Protein AF-A0A838F212-F1 (afdb_monomer)

Structure (mmCIF, N/CA/C/O backbone):
data_AF-A0A838F212-F1
#
_entry.id   AF-A0A838F212-F1
#
loop_
_atom_site.group_PDB
_atom_site.id
_atom_site.type_symbol
_atom_site.label_atom_id
_atom_site.label_alt_id
_atom_site.label_comp_id
_atom_site.label_asym_id
_atom_site.label_entity_id
_atom_site.label_seq_id
_atom_site.pdbx_PDB_ins_code
_atom_site.Cartn_x
_atom_site.Cartn_y
_atom_site.Cartn_z
_atom_site.occupancy
_atom_site.B_iso_or_equiv
_atom_site.auth_seq_id
_atom_site.auth_comp_id
_atom_site.auth_asym_id
_atom_site.auth_atom_id
_atom_site.pdbx_PDB_model_num
ATOM 1 N N . MET A 1 1 ? 16.241 6.705 -21.793 1.00 59.59 1 MET A N 1
ATOM 2 C CA . MET A 1 1 ? 16.790 6.523 -20.430 1.00 59.59 1 MET A CA 1
ATOM 3 C C . MET A 1 1 ? 16.015 7.420 -19.490 1.00 59.59 1 MET A C 1
ATOM 5 O O . MET A 1 1 ? 16.313 8.603 -19.366 1.00 59.59 1 MET A O 1
ATOM 9 N N . THR A 1 2 ? 14.956 6.871 -18.907 1.00 77.81 2 THR A N 1
ATOM 10 C CA . THR A 1 2 ? 14.157 7.547 -17.883 1.00 77.81 2 THR A CA 1
ATOM 11 C C . THR A 1 2 ? 14.848 7.548 -16.523 1.00 77.81 2 THR A C 1
ATOM 13 O O . THR A 1 2 ? 15.724 6.734 -16.250 1.00 77.81 2 THR A O 1
ATOM 16 N N . PHE A 1 3 ? 14.392 8.420 -15.620 1.00 84.69 3 PHE A N 1
ATOM 17 C CA . PHE A 1 3 ? 14.804 8.421 -14.211 1.00 84.69 3 PHE A CA 1
ATOM 18 C C . PHE A 1 3 ? 14.682 7.035 -13.547 1.00 84.69 3 PHE A C 1
ATOM 20 O O . PHE A 1 3 ? 15.451 6.705 -12.651 1.00 84.69 3 PHE A O 1
ATOM 27 N N . TRP A 1 4 ? 13.746 6.192 -13.989 1.00 86.00 4 TRP A N 1
ATOM 28 C CA . TRP A 1 4 ? 13.519 4.867 -13.410 1.00 86.00 4 TRP A CA 1
ATOM 29 C C . TRP A 1 4 ? 14.554 3.814 -13.816 1.00 86.00 4 TRP A C 1
ATOM 31 O O . TRP A 1 4 ? 14.642 2.781 -13.154 1.00 86.00 4 TRP A O 1
ATOM 41 N N . SER A 1 5 ? 15.345 4.047 -14.870 1.00 83.56 5 SER A N 1
ATOM 42 C CA . SER A 1 5 ? 16.316 3.059 -15.359 1.00 83.56 5 SER A CA 1
ATOM 43 C C . SER A 1 5 ? 17.525 2.871 -14.438 1.00 83.56 5 SER A C 1
ATOM 45 O O . SER A 1 5 ? 18.292 1.937 -14.638 1.00 83.56 5 SER A O 1
ATOM 47 N N . GLN A 1 6 ? 17.701 3.732 -13.431 1.00 88.56 6 GLN A N 1
ATOM 48 C CA . GLN A 1 6 ? 18.769 3.619 -12.428 1.00 88.56 6 GLN A CA 1
ATOM 49 C C . GLN A 1 6 ? 18.460 2.617 -11.297 1.00 88.56 6 GLN A C 1
ATOM 51 O O . GLN A 1 6 ? 19.326 2.342 -10.470 1.00 88.56 6 GLN A O 1
ATOM 56 N N . PHE A 1 7 ? 17.235 2.084 -11.233 1.00 88.62 7 PHE A N 1
ATOM 57 C CA . PHE A 1 7 ? 16.793 1.139 -10.203 1.00 88.62 7 PHE A CA 1
ATOM 58 C C . PHE A 1 7 ? 16.579 -0.267 -10.781 1.00 88.62 7 PHE A C 1
ATOM 60 O O . PHE A 1 7 ? 16.343 -0.421 -11.980 1.00 88.62 7 PHE A O 1
ATOM 67 N N . SER A 1 8 ? 16.593 -1.294 -9.917 1.00 87.12 8 SER A N 1
ATOM 68 C CA . SER A 1 8 ? 16.298 -2.680 -10.319 1.00 87.12 8 SER A CA 1
ATOM 69 C C . SER A 1 8 ? 14.893 -2.783 -10.920 1.00 87.12 8 SER A C 1
ATOM 71 O O . SER A 1 8 ? 13.879 -2.547 -10.248 1.00 87.12 8 SER A O 1
ATOM 73 N N . ARG A 1 9 ? 14.840 -3.099 -12.215 1.00 85.56 9 ARG A N 1
ATOM 74 C CA . ARG A 1 9 ? 13.604 -3.262 -12.982 1.00 85.56 9 ARG A CA 1
ATOM 75 C C . ARG A 1 9 ? 12.985 -4.627 -12.702 1.00 85.56 9 ARG A C 1
ATOM 77 O O . ARG A 1 9 ? 13.682 -5.581 -12.372 1.00 85.56 9 ARG A O 1
ATOM 84 N N . ALA A 1 10 ? 11.671 -4.737 -12.875 1.00 78.25 10 ALA A N 1
ATOM 85 C CA . ALA A 1 10 ? 10.988 -6.015 -12.723 1.00 78.25 10 ALA A CA 1
ATOM 86 C C . ALA A 1 10 ? 11.584 -7.097 -13.647 1.00 78.25 10 ALA A C 1
ATOM 88 O O . ALA A 1 10 ? 11.715 -6.888 -14.854 1.00 78.25 10 ALA A O 1
ATOM 89 N N . ARG A 1 11 ? 11.865 -8.285 -13.095 1.00 71.88 11 ARG A N 1
ATOM 90 C CA . ARG A 1 11 ? 12.484 -9.422 -13.817 1.00 71.88 11 ARG A CA 1
ATOM 91 C C . ARG A 1 11 ? 11.665 -9.978 -14.985 1.00 71.88 11 ARG A C 1
ATOM 93 O O . ARG A 1 11 ? 12.139 -10.856 -15.690 1.00 71.88 11 ARG A O 1
ATOM 100 N N . CYS A 1 12 ? 10.420 -9.538 -15.150 1.00 69.31 12 CYS A N 1
ATOM 101 C CA . CYS A 1 12 ? 9.561 -9.970 -16.250 1.00 69.31 12 CYS A CA 1
ATOM 102 C C . CYS A 1 12 ? 9.799 -9.186 -17.555 1.00 69.31 12 CYS A C 1
ATOM 104 O O . CYS A 1 12 ? 9.221 -9.547 -18.580 1.00 69.31 12 CYS A O 1
ATOM 106 N N . LEU A 1 13 ? 10.596 -8.109 -17.516 1.00 59.94 13 LEU A N 1
ATOM 107 C CA . LEU A 1 13 ? 10.926 -7.317 -18.699 1.00 59.94 13 LEU A CA 1
ATOM 108 C C . LEU A 1 13 ? 11.911 -8.081 -19.598 1.00 59.94 13 LEU A C 1
ATOM 110 O O . LEU A 1 13 ? 12.782 -8.774 -19.069 1.00 59.94 13 LEU A O 1
ATOM 114 N N . PRO A 1 14 ? 11.832 -7.922 -20.933 1.00 54.69 14 PRO A N 1
ATOM 115 C CA . PRO A 1 14 ? 10.980 -6.968 -21.659 1.00 54.69 14 PRO A CA 1
ATOM 116 C C . PRO A 1 14 ? 9.565 -7.462 -22.028 1.00 54.69 14 PRO A C 1
ATOM 118 O O . PRO A 1 14 ? 8.670 -6.629 -22.122 1.00 54.69 14 PRO A O 1
ATOM 121 N N . ASP A 1 15 ? 9.327 -8.771 -22.164 1.00 55.16 15 ASP A N 1
ATOM 122 C CA . ASP A 1 15 ? 8.170 -9.264 -22.943 1.00 55.16 15 ASP A CA 1
ATOM 123 C C . ASP A 1 15 ? 7.047 -9.954 -22.137 1.00 55.16 15 ASP A C 1
ATOM 125 O O . ASP A 1 15 ? 6.063 -10.389 -22.724 1.00 55.16 15 ASP A O 1
ATOM 129 N N . ASN A 1 16 ? 7.150 -10.075 -20.805 1.00 63.06 16 ASN A N 1
ATOM 130 C CA . ASN A 1 16 ? 6.226 -10.902 -20.000 1.00 63.06 16 ASN A CA 1
ATOM 131 C C . ASN A 1 16 ? 5.650 -10.194 -18.758 1.00 63.06 16 ASN A C 1
ATOM 133 O O . ASN A 1 16 ? 5.396 -10.825 -17.719 1.00 63.06 16 ASN A O 1
ATOM 137 N N . CYS A 1 17 ? 5.481 -8.876 -18.836 1.00 62.62 17 CYS A N 1
ATOM 138 C CA . CYS A 1 17 ? 4.954 -8.056 -17.751 1.00 62.62 17 CYS A CA 1
ATOM 139 C C . CYS A 1 17 ? 3.535 -7.565 -18.060 1.00 62.62 17 CYS A C 1
ATOM 141 O O . CYS A 1 17 ? 3.382 -6.578 -18.770 1.00 62.62 17 CYS A O 1
ATOM 143 N N . ASP A 1 18 ? 2.530 -8.228 -17.480 1.00 65.94 18 ASP A N 1
ATOM 144 C CA . ASP A 1 18 ? 1.102 -7.885 -17.581 1.00 65.94 18 ASP A CA 1
ATOM 145 C C . ASP A 1 18 ? 0.546 -7.736 -19.011 1.00 65.94 18 ASP A C 1
ATOM 147 O O . ASP A 1 18 ? 1.207 -8.009 -20.009 1.00 65.94 18 ASP A O 1
ATOM 151 N N . CYS A 1 19 ? -0.739 -7.378 -19.102 1.00 70.56 19 CYS A N 1
ATOM 152 C CA . CYS A 1 19 ? -1.435 -7.149 -20.370 1.00 70.56 19 CYS A CA 1
ATOM 153 C C . CYS A 1 19 ? -1.139 -5.760 -20.976 1.00 70.56 19 CYS A C 1
ATOM 155 O O . CYS A 1 19 ? -1.354 -5.560 -22.169 1.00 70.56 19 CYS A O 1
ATOM 157 N N . GLU A 1 20 ? -0.680 -4.789 -20.172 1.00 80.38 20 GLU A N 1
ATOM 158 C CA . GLU A 1 20 ? -0.335 -3.434 -20.627 1.00 80.38 20 GLU A CA 1
ATOM 159 C C . GLU A 1 20 ? 1.177 -3.299 -20.847 1.00 80.38 20 GLU A C 1
ATOM 161 O O . GLU A 1 20 ? 1.969 -3.465 -19.916 1.00 80.38 20 GLU A O 1
ATOM 166 N N . PHE A 1 21 ? 1.569 -2.923 -22.069 1.00 81.88 21 PHE A N 1
ATOM 167 C CA . PHE A 1 21 ? 2.966 -2.697 -22.438 1.00 81.88 21 PHE A CA 1
ATOM 168 C C . PHE A 1 21 ? 3.637 -1.613 -21.585 1.00 81.88 21 PHE A C 1
ATOM 170 O O . PHE A 1 21 ? 3.146 -0.488 -21.475 1.00 81.88 21 PHE A O 1
ATOM 177 N N . VAL A 1 22 ? 4.823 -1.937 -21.069 1.00 85.44 22 VAL A N 1
ATOM 178 C CA . VAL A 1 22 ? 5.659 -1.030 -20.275 1.00 85.44 22 VAL A CA 1
ATOM 179 C C . VAL A 1 22 ? 6.398 -0.053 -21.195 1.00 85.44 22 VAL A C 1
ATOM 181 O O . VAL A 1 22 ? 7.112 -0.467 -22.107 1.00 85.44 22 VAL A O 1
ATOM 184 N N . ARG A 1 23 ? 6.260 1.254 -20.950 1.00 84.69 23 ARG A N 1
ATOM 185 C CA . ARG A 1 23 ? 6.885 2.323 -21.755 1.00 84.69 23 ARG A CA 1
ATOM 186 C C . ARG A 1 23 ? 8.084 2.952 -21.033 1.00 84.69 23 ARG A C 1
ATOM 188 O O . ARG A 1 23 ? 8.062 3.080 -19.810 1.00 84.69 23 ARG A O 1
ATOM 195 N N . ASP A 1 24 ? 9.098 3.419 -21.776 1.00 82.88 24 ASP A N 1
ATOM 196 C CA . ASP A 1 24 ? 10.183 4.272 -21.235 1.00 82.88 24 ASP A CA 1
ATOM 197 C C . ASP A 1 24 ? 9.669 5.714 -21.061 1.00 82.88 24 ASP A C 1
ATOM 199 O O . ASP A 1 24 ? 10.044 6.630 -21.789 1.00 82.88 24 ASP A O 1
ATOM 203 N N . ALA A 1 25 ? 8.742 5.905 -20.120 1.00 86.06 25 ALA A N 1
ATOM 204 C CA . ALA A 1 25 ? 8.130 7.188 -19.781 1.00 86.06 25 ALA A CA 1
ATOM 205 C C . ALA A 1 25 ? 8.101 7.408 -18.257 1.00 86.06 25 ALA A C 1
ATOM 207 O O . ALA A 1 25 ? 8.419 6.508 -17.480 1.00 86.06 25 ALA A O 1
ATOM 208 N N . LEU A 1 26 ? 7.704 8.610 -17.814 1.00 88.38 26 LEU A N 1
ATOM 209 C CA . LEU A 1 26 ? 7.542 8.914 -16.383 1.00 88.38 26 LEU A CA 1
ATOM 210 C C . LEU A 1 26 ? 6.502 7.999 -15.715 1.00 88.38 26 LEU A C 1
ATOM 212 O O . LEU A 1 26 ? 6.685 7.614 -14.564 1.00 88.38 26 LEU A O 1
ATOM 216 N N . ILE A 1 27 ? 5.440 7.661 -16.452 1.00 92.06 27 ILE A N 1
ATOM 217 C CA . ILE A 1 27 ? 4.421 6.683 -16.072 1.00 92.06 27 ILE A CA 1
ATOM 218 C C . ILE A 1 27 ? 4.540 5.511 -17.046 1.00 92.06 27 ILE A C 1
ATOM 220 O O . ILE A 1 27 ? 4.218 5.650 -18.227 1.00 92.06 27 ILE A O 1
ATOM 224 N N . ALA A 1 28 ? 5.033 4.377 -16.553 1.00 89.62 28 ALA A N 1
ATOM 225 C CA . ALA A 1 28 ? 5.364 3.225 -17.380 1.00 89.62 28 ALA A CA 1
ATOM 226 C C . ALA A 1 28 ? 4.124 2.464 -17.884 1.00 89.62 28 ALA A C 1
ATOM 228 O O . ALA A 1 28 ? 4.108 2.057 -19.046 1.00 89.62 28 ALA A O 1
ATOM 229 N N . GLN A 1 29 ? 3.092 2.319 -17.043 1.00 90.88 29 GLN A N 1
ATOM 230 C CA . GLN A 1 29 ? 1.796 1.702 -17.362 1.00 90.88 29 GLN A CA 1
ATOM 231 C C . GLN A 1 29 ? 0.644 2.666 -17.016 1.00 90.88 29 GLN A C 1
ATOM 233 O O . GLN A 1 29 ? 0.140 2.649 -15.890 1.00 90.88 29 GLN A O 1
ATOM 238 N N . PRO A 1 30 ? 0.257 3.572 -17.936 1.00 92.88 30 PRO A N 1
ATOM 239 C CA . PRO A 1 30 ? -0.746 4.597 -17.663 1.00 92.88 30 PRO A CA 1
ATOM 240 C C . PRO A 1 30 ? -2.111 4.056 -17.237 1.00 92.88 30 PRO A C 1
ATOM 242 O O . PRO A 1 30 ? -2.690 4.593 -16.295 1.00 92.88 30 PRO A O 1
ATOM 245 N N . SER A 1 31 ? -2.641 3.023 -17.898 1.00 93.62 31 SER A N 1
ATOM 246 C CA . SER A 1 31 ? -3.972 2.507 -17.564 1.00 93.62 31 SER A CA 1
ATOM 247 C C . SER A 1 31 ? -3.984 1.926 -16.153 1.00 93.62 31 SER A C 1
ATOM 249 O O . SER A 1 31 ? -4.838 2.297 -15.347 1.00 93.62 31 SER A O 1
ATOM 251 N N . ALA A 1 32 ? -3.006 1.075 -15.829 1.00 91.94 32 ALA A N 1
ATOM 252 C CA . ALA A 1 32 ? -2.861 0.521 -14.489 1.00 91.94 32 ALA A CA 1
ATOM 253 C C . ALA A 1 32 ? -2.648 1.627 -13.438 1.00 91.94 32 ALA A C 1
ATOM 255 O O . ALA A 1 32 ? -3.380 1.679 -12.452 1.00 91.94 32 ALA A O 1
ATOM 256 N N . PHE A 1 33 ? -1.755 2.588 -13.700 1.00 95.12 33 PHE A N 1
ATOM 257 C CA . PHE A 1 33 ? -1.489 3.730 -12.816 1.00 95.12 33 PHE A CA 1
ATOM 258 C C . PHE A 1 33 ? -2.750 4.534 -12.475 1.00 95.12 33 PHE A C 1
ATOM 260 O O . PHE A 1 33 ? -3.019 4.806 -11.305 1.00 95.12 33 PHE A O 1
ATOM 267 N N . TRP A 1 34 ? -3.530 4.928 -13.486 1.00 96.19 34 TRP A N 1
ATOM 268 C CA . TRP A 1 34 ? -4.734 5.729 -13.262 1.00 96.19 34 TRP A CA 1
ATOM 269 C C . TRP A 1 34 ? -5.859 4.906 -12.638 1.00 96.19 34 TRP A C 1
ATOM 271 O O . TRP A 1 34 ? -6.628 5.442 -11.844 1.00 96.19 34 TRP A O 1
ATOM 281 N N . SER A 1 35 ? -5.935 3.603 -12.924 1.00 95.25 35 SER A N 1
ATOM 282 C CA . SER A 1 35 ? -6.913 2.719 -12.282 1.00 95.25 35 SER A CA 1
ATOM 283 C C . SER A 1 35 ? -6.706 2.617 -10.763 1.00 95.25 35 SER A C 1
ATOM 285 O O . SER A 1 35 ? -7.682 2.555 -10.014 1.00 95.25 35 SER A O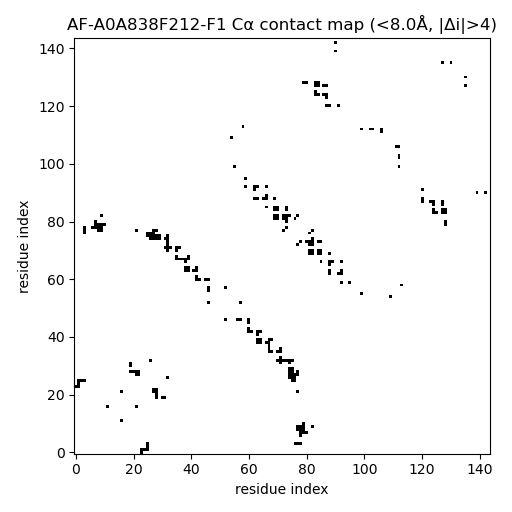 1
ATOM 287 N N . SER A 1 36 ? -5.463 2.732 -10.279 1.00 95.94 36 SER A N 1
ATOM 288 C CA . SER A 1 36 ? -5.133 2.735 -8.848 1.00 95.94 36 SER A CA 1
ATOM 289 C C . SER A 1 36 ? -5.713 3.934 -8.079 1.00 95.94 36 SER A C 1
ATOM 291 O O . SER A 1 36 ? -5.850 3.866 -6.854 1.00 95.94 36 SER A O 1
ATOM 293 N N . PHE A 1 37 ? -6.145 5.009 -8.759 1.00 96.19 37 PHE A N 1
ATOM 294 C CA . PHE A 1 37 ? -6.901 6.091 -8.108 1.00 96.19 37 PHE A CA 1
ATOM 295 C C . PHE A 1 37 ? -8.224 5.614 -7.514 1.00 96.19 37 PHE A C 1
ATOM 297 O O . PHE A 1 37 ? -8.709 6.241 -6.571 1.00 96.19 37 PHE A O 1
ATOM 304 N N . ALA A 1 38 ? -8.794 4.509 -8.006 1.00 96.19 38 ALA A N 1
ATOM 305 C CA . ALA A 1 38 ? -10.001 3.932 -7.430 1.00 96.19 38 ALA A CA 1
ATOM 306 C C . ALA A 1 38 ? -9.821 3.655 -5.928 1.00 96.19 38 ALA A C 1
ATOM 308 O O . ALA A 1 38 ? -10.709 3.979 -5.144 1.00 96.19 38 ALA A O 1
ATOM 309 N N . TYR A 1 39 ? -8.654 3.161 -5.497 1.00 96.56 39 TYR A N 1
ATOM 310 C CA . TYR A 1 39 ? -8.371 2.909 -4.079 1.00 96.56 39 TYR A CA 1
ATOM 311 C C . TYR A 1 39 ? -8.386 4.195 -3.242 1.00 96.56 39 TYR A C 1
ATOM 313 O O . TYR A 1 39 ? -8.971 4.223 -2.159 1.00 96.56 39 TYR A O 1
ATOM 321 N N . LEU A 1 40 ? -7.794 5.277 -3.759 1.00 97.19 40 LEU A N 1
ATOM 322 C CA . LEU A 1 40 ? -7.782 6.584 -3.091 1.00 97.19 40 LEU A CA 1
ATOM 323 C C . LEU A 1 40 ? -9.186 7.187 -3.020 1.00 97.19 40 LEU A C 1
ATOM 325 O O . LEU A 1 40 ? -9.593 7.719 -1.986 1.00 97.19 40 LEU A O 1
ATOM 329 N N . PHE A 1 41 ? -9.940 7.065 -4.110 1.00 96.94 41 PHE A N 1
ATOM 330 C CA . PHE A 1 41 ? -11.317 7.525 -4.191 1.00 96.94 41 PHE A CA 1
ATOM 331 C C . PHE A 1 41 ? -12.220 6.768 -3.210 1.00 96.94 41 PHE A C 1
ATOM 333 O O . PHE A 1 41 ? -12.952 7.397 -2.447 1.00 96.94 41 PHE A O 1
ATOM 340 N N . PHE A 1 42 ? -12.116 5.437 -3.145 1.00 95.06 42 PHE A N 1
ATOM 341 C CA . PHE A 1 42 ? -12.852 4.634 -2.168 1.00 95.06 42 PHE A CA 1
ATOM 342 C C . PHE A 1 42 ? -12.454 4.959 -0.730 1.00 95.06 42 PHE A C 1
ATOM 344 O O . PHE A 1 42 ? -13.335 5.079 0.119 1.00 95.06 42 PHE A O 1
ATOM 351 N N . ALA A 1 43 ? -11.166 5.165 -0.444 1.00 95.94 43 ALA A N 1
ATOM 352 C CA . ALA A 1 43 ? -10.719 5.597 0.878 1.00 95.94 43 ALA A CA 1
ATOM 353 C C . ALA A 1 43 ? -11.369 6.929 1.286 1.00 95.94 43 ALA A C 1
ATOM 355 O O . ALA A 1 43 ? -11.889 7.056 2.398 1.00 95.94 43 ALA A O 1
ATOM 356 N N . PHE A 1 44 ? -11.382 7.904 0.372 1.00 96.12 44 PHE A N 1
ATOM 357 C CA . PHE A 1 44 ? -12.022 9.197 0.587 1.00 96.12 44 PHE A CA 1
ATOM 358 C C . PHE A 1 44 ? -13.529 9.054 0.830 1.00 96.12 44 PHE A C 1
ATOM 360 O O . PHE A 1 44 ? -14.029 9.547 1.842 1.00 96.12 44 PHE A O 1
ATOM 367 N N . LEU A 1 45 ? -14.239 8.335 -0.046 1.00 95.88 45 LEU A N 1
ATOM 368 C CA . LEU A 1 45 ? -15.676 8.094 0.095 1.00 95.88 45 LEU A CA 1
ATOM 369 C C . LEU A 1 45 ? -16.009 7.419 1.424 1.00 95.88 45 LEU A C 1
ATOM 371 O O . LEU A 1 45 ? -16.893 7.874 2.145 1.00 95.88 45 LEU A O 1
ATOM 375 N N . LEU A 1 46 ? -15.269 6.373 1.785 1.00 92.69 46 LEU A N 1
ATOM 376 C CA . LEU A 1 46 ? -15.474 5.628 3.022 1.00 92.69 46 LEU A CA 1
ATOM 377 C C . LEU A 1 46 ? -15.290 6.515 4.260 1.00 92.69 46 LEU A C 1
ATOM 379 O O . LEU A 1 46 ? -16.081 6.457 5.200 1.00 92.69 46 LEU A O 1
ATOM 383 N N . TYR A 1 47 ? -14.267 7.369 4.254 1.00 93.75 47 TYR A N 1
ATOM 384 C CA . TYR A 1 47 ? -14.025 8.308 5.345 1.00 93.75 47 TYR A CA 1
ATOM 385 C C . TYR A 1 47 ? -15.061 9.438 5.409 1.00 93.75 47 TYR A C 1
ATOM 387 O O . TYR A 1 47 ? -15.318 9.979 6.487 1.00 93.75 47 TYR A O 1
ATOM 395 N N . TRP A 1 48 ? -15.629 9.822 4.266 1.00 95.75 48 TRP A N 1
ATOM 396 C CA . TRP A 1 48 ? -16.632 10.878 4.170 1.00 95.75 48 TRP A CA 1
ATOM 397 C C . TRP A 1 48 ? -18.025 10.400 4.591 1.00 95.75 48 TRP A C 1
ATOM 399 O O . TRP A 1 48 ? -18.701 11.085 5.352 1.00 95.75 48 TRP A O 1
ATOM 409 N N . MET A 1 49 ? -18.440 9.217 4.132 1.00 95.56 49 MET A N 1
ATOM 410 C CA . MET A 1 49 ? -19.794 8.690 4.337 1.00 95.56 49 MET A CA 1
ATOM 411 C C . MET A 1 49 ? -20.048 8.173 5.756 1.00 95.56 49 MET A C 1
ATOM 413 O O . MET A 1 49 ? -21.196 8.099 6.186 1.00 95.56 49 MET A O 1
ATOM 417 N N . VAL A 1 50 ? -19.003 7.789 6.494 1.00 94.94 50 VAL A N 1
ATOM 418 C CA . VAL A 1 50 ? -19.163 7.235 7.841 1.00 94.94 50 VAL A CA 1
ATOM 419 C C . VAL A 1 50 ? -19.078 8.341 8.892 1.00 94.94 50 VAL A C 1
ATOM 421 O O . VAL A 1 50 ? -18.009 8.895 9.155 1.00 94.94 50 VAL A O 1
ATOM 424 N N . GLU A 1 51 ? -20.202 8.607 9.561 1.00 92.12 51 GLU A N 1
ATOM 425 C CA . GLU A 1 51 ? -20.291 9.609 10.632 1.00 92.12 51 GLU A CA 1
ATOM 426 C C . GLU A 1 51 ? -19.374 9.273 11.820 1.00 92.12 51 GLU A C 1
ATOM 428 O O . GLU A 1 51 ? -18.581 10.099 12.281 1.00 92.12 51 GLU A O 1
ATOM 433 N N . LYS A 1 52 ? -19.439 8.027 12.313 1.00 94.69 52 LYS A N 1
ATOM 434 C CA . LYS A 1 52 ? -18.635 7.560 13.452 1.00 94.69 52 LYS A CA 1
ATOM 435 C C . LYS A 1 52 ? -17.319 6.948 12.990 1.00 94.69 52 LYS A C 1
ATOM 437 O O . LYS A 1 52 ? -17.213 5.753 12.717 1.00 94.69 52 LYS A O 1
ATOM 442 N N . LYS A 1 53 ? -16.278 7.775 12.979 1.00 93.88 53 LYS A N 1
ATOM 443 C CA . LYS A 1 53 ? -14.923 7.411 12.542 1.00 93.88 53 LYS A CA 1
ATOM 444 C C . LYS A 1 53 ? -14.168 6.638 13.619 1.00 93.88 53 LYS A C 1
ATOM 446 O O . LYS A 1 53 ? -13.320 7.194 14.324 1.00 93.88 53 LYS A O 1
ATOM 451 N N . THR A 1 54 ? -14.490 5.353 13.753 1.00 94.12 54 THR A N 1
ATOM 452 C CA . THR A 1 54 ? -13.785 4.443 14.666 1.00 94.12 54 THR A CA 1
ATOM 453 C C . THR A 1 54 ? -12.298 4.358 14.318 1.00 94.12 54 THR A C 1
ATOM 455 O O . THR A 1 54 ? -11.878 4.633 13.193 1.00 94.12 54 THR A O 1
ATOM 458 N N . TYR A 1 55 ? -11.476 3.968 15.291 1.00 93.62 55 TYR A N 1
ATOM 459 C CA . TYR A 1 55 ? -10.037 3.835 15.074 1.00 93.62 55 TYR A CA 1
ATOM 460 C C . TYR A 1 55 ? -9.698 2.813 13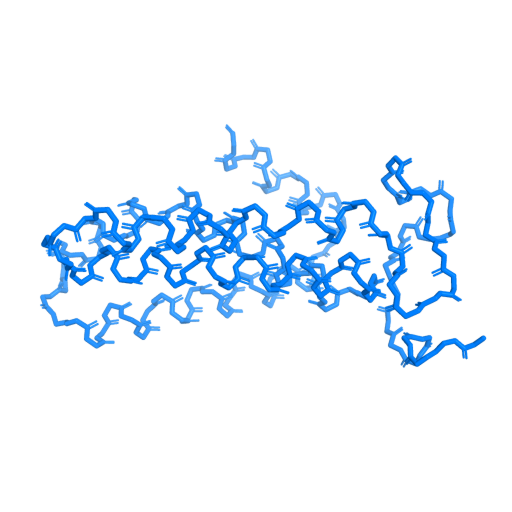.979 1.00 93.62 55 TYR A C 1
ATOM 462 O O . TYR A 1 55 ? -8.899 3.102 13.092 1.00 93.62 55 TYR A O 1
ATOM 470 N N . SER A 1 56 ? -10.377 1.662 13.986 1.00 93.69 56 SER A N 1
ATOM 471 C CA . SER A 1 56 ? -10.229 0.634 12.953 1.00 93.69 56 SER A CA 1
ATOM 472 C C . SER A 1 56 ? -10.599 1.150 11.563 1.00 93.69 56 SER A C 1
ATOM 474 O O . SER A 1 56 ? -9.897 0.839 10.610 1.00 93.69 56 SER A O 1
ATOM 476 N N . LEU A 1 57 ? -11.651 1.973 11.445 1.00 94.06 57 LEU A N 1
ATOM 477 C CA . LEU A 1 57 ? -12.020 2.593 10.171 1.00 94.06 57 LEU A CA 1
ATOM 478 C C . LEU A 1 57 ? -10.897 3.497 9.657 1.00 94.06 57 LEU A C 1
ATOM 480 O O . LEU A 1 57 ? -10.506 3.374 8.506 1.00 94.06 57 LEU A O 1
ATOM 484 N N . LYS A 1 58 ? -10.339 4.360 10.518 1.00 95.50 58 LYS A N 1
ATOM 485 C CA . LYS A 1 58 ? -9.229 5.255 10.144 1.00 95.50 58 LYS A CA 1
ATOM 486 C C . LYS A 1 58 ? -8.017 4.473 9.642 1.00 95.50 58 LYS A C 1
ATOM 488 O O . LYS A 1 58 ? -7.425 4.849 8.636 1.00 95.50 58 LYS A O 1
ATOM 493 N N . LEU A 1 59 ? -7.665 3.391 10.335 1.00 95.94 59 LEU A N 1
ATOM 494 C CA . LEU A 1 59 ? -6.562 2.520 9.937 1.00 95.94 59 LEU A CA 1
ATOM 495 C C . LEU A 1 59 ? -6.846 1.808 8.613 1.00 95.94 59 LEU A C 1
ATOM 497 O O . LEU A 1 59 ? -5.961 1.742 7.770 1.00 95.94 59 LEU A O 1
ATOM 501 N N . TRP A 1 60 ? -8.076 1.348 8.395 1.00 95.69 60 TRP A N 1
ATOM 502 C CA . TRP A 1 60 ? -8.451 0.694 7.145 1.00 95.69 60 TRP A CA 1
ATOM 503 C C . TRP A 1 60 ? -8.446 1.664 5.960 1.00 95.69 60 TRP A C 1
ATOM 505 O O . TRP A 1 60 ? -7.885 1.362 4.910 1.00 95.69 60 TRP A O 1
ATOM 515 N N . THR A 1 61 ? -9.000 2.867 6.148 1.00 96.38 61 THR A N 1
ATOM 516 C CA . THR A 1 61 ? -8.907 3.968 5.182 1.00 96.38 61 THR A CA 1
ATOM 517 C C . THR A 1 61 ? -7.449 4.253 4.836 1.00 96.38 61 THR A C 1
ATOM 519 O O . THR A 1 61 ? -7.110 4.363 3.661 1.00 96.38 61 THR A O 1
ATOM 522 N N . LEU A 1 62 ? -6.574 4.338 5.843 1.00 96.06 62 LEU A N 1
ATOM 523 C CA . LEU A 1 62 ? -5.147 4.552 5.626 1.00 96.06 62 LEU A CA 1
ATOM 524 C C . LEU A 1 62 ? -4.513 3.400 4.831 1.00 96.06 62 LEU A C 1
ATOM 526 O O . LEU A 1 62 ? -3.718 3.668 3.937 1.00 96.06 62 LEU A O 1
ATOM 530 N N . SER A 1 63 ? -4.886 2.144 5.091 1.00 96.56 63 SER A N 1
ATOM 531 C CA . SER A 1 63 ? -4.419 0.995 4.303 1.00 96.56 63 SER A CA 1
ATOM 532 C C . SER A 1 63 ? -4.802 1.102 2.824 1.00 96.56 63 SER A C 1
ATOM 534 O O . SER A 1 63 ? -3.959 0.832 1.975 1.00 96.56 63 SER A O 1
ATOM 536 N N . PHE A 1 64 ? -6.015 1.562 2.493 1.00 97.31 64 PHE A N 1
ATOM 537 C CA . PHE A 1 64 ? -6.396 1.826 1.097 1.00 97.31 64 PHE A CA 1
ATOM 538 C C . PHE A 1 64 ? -5.611 2.974 0.466 1.00 97.31 64 PHE A C 1
ATOM 540 O O . PHE A 1 64 ? -5.243 2.885 -0.703 1.00 97.31 64 PHE A O 1
ATOM 547 N N . VAL A 1 65 ? -5.338 4.042 1.223 1.00 97.56 65 VAL A N 1
ATOM 548 C CA . V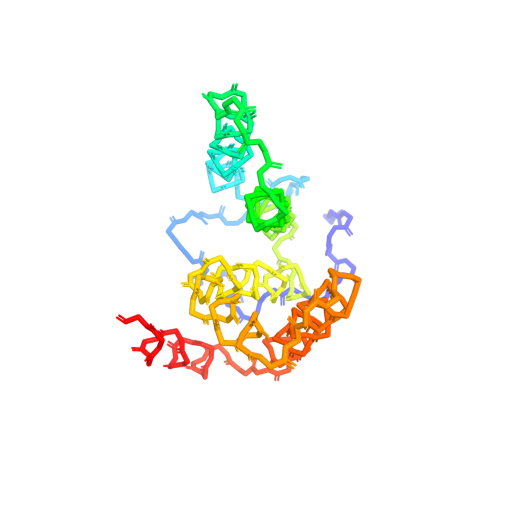AL A 1 65 ? -4.491 5.142 0.736 1.00 97.56 65 VAL A CA 1
ATOM 549 C C . VAL A 1 65 ? -3.088 4.630 0.422 1.00 97.56 65 VAL A C 1
ATOM 551 O O . VAL A 1 65 ? -2.556 4.916 -0.648 1.00 97.56 65 VAL A O 1
ATOM 554 N N . LEU A 1 66 ? -2.508 3.841 1.329 1.00 96.50 66 LEU A N 1
ATOM 555 C CA . LEU A 1 66 ? -1.190 3.245 1.136 1.00 96.50 66 LEU A CA 1
ATOM 556 C C . LEU A 1 66 ? -1.168 2.318 -0.079 1.00 96.50 66 LEU A C 1
ATOM 558 O O . LEU A 1 66 ? -0.268 2.471 -0.895 1.00 96.50 66 LEU A O 1
ATOM 562 N N . LEU A 1 67 ? -2.170 1.444 -0.234 1.00 97.44 67 LEU A N 1
ATOM 563 C CA . LEU A 1 67 ? -2.324 0.580 -1.408 1.00 97.44 67 LEU A CA 1
ATOM 564 C C . LEU A 1 67 ? -2.423 1.396 -2.704 1.00 97.44 67 LEU A C 1
ATOM 566 O O . LEU A 1 67 ? -1.712 1.124 -3.664 1.00 97.44 67 LEU A O 1
ATOM 570 N N . GLY A 1 68 ? -3.272 2.426 -2.736 1.00 97.69 68 GLY A N 1
ATOM 571 C CA . GLY A 1 68 ? -3.426 3.276 -3.916 1.00 97.69 68 GLY A CA 1
ATOM 572 C C . GLY A 1 68 ? -2.115 3.942 -4.324 1.00 97.69 68 GLY A C 1
ATOM 573 O O . GLY A 1 68 ? -1.706 3.844 -5.478 1.00 97.69 68 GLY A O 1
ATOM 574 N N . LEU A 1 69 ? -1.412 4.556 -3.369 1.00 97.94 69 LEU A N 1
ATOM 575 C CA . LEU A 1 69 ? -0.130 5.213 -3.628 1.00 97.94 69 LEU A CA 1
ATOM 576 C C . LEU A 1 69 ? 0.973 4.218 -4.009 1.00 97.94 69 LEU A C 1
ATOM 578 O O . LEU A 1 69 ? 1.755 4.508 -4.914 1.00 97.94 69 LEU A O 1
ATOM 582 N N . SER A 1 70 ? 1.043 3.051 -3.358 1.00 97.12 70 SER A N 1
ATOM 583 C CA . SER A 1 70 ? 2.020 2.014 -3.709 1.00 97.12 70 SER A CA 1
ATOM 584 C C . SER A 1 70 ? 1.759 1.432 -5.091 1.00 97.12 70 SER A C 1
ATOM 586 O O . SER A 1 70 ? 2.710 1.239 -5.840 1.00 97.12 70 SER A O 1
ATOM 588 N N . SER A 1 71 ? 0.494 1.226 -5.457 1.00 96.56 71 SER A N 1
ATOM 589 C CA . SER A 1 71 ? 0.089 0.713 -6.766 1.00 96.56 71 SER A CA 1
ATOM 590 C C . SER A 1 71 ? 0.395 1.712 -7.878 1.00 96.56 71 SER A C 1
ATOM 592 O O . SER A 1 71 ? 1.020 1.372 -8.881 1.00 96.56 71 SER A O 1
ATOM 594 N N . MET A 1 72 ? 0.081 2.992 -7.657 1.00 97.31 72 MET A N 1
ATOM 595 C CA . MET A 1 72 ? 0.500 4.069 -8.555 1.00 97.31 72 MET A CA 1
ATOM 596 C C . MET A 1 72 ? 2.024 4.118 -8.687 1.00 97.31 72 MET A C 1
ATOM 598 O O . MET A 1 72 ? 2.555 4.226 -9.789 1.00 97.31 72 MET A O 1
ATOM 602 N N . PHE A 1 73 ? 2.763 4.003 -7.584 1.00 96.12 73 PHE A N 1
ATOM 603 C CA . PHE A 1 73 ? 4.219 3.987 -7.652 1.00 96.12 73 PHE A CA 1
ATOM 604 C C . PHE A 1 73 ? 4.738 2.764 -8.421 1.00 96.12 73 PHE A C 1
ATOM 606 O O . PHE A 1 73 ? 5.643 2.902 -9.245 1.00 96.12 73 PHE A O 1
ATOM 613 N N . ALA A 1 74 ? 4.139 1.591 -8.222 1.00 94.12 74 ALA A N 1
ATOM 614 C CA . ALA A 1 74 ? 4.493 0.352 -8.900 1.00 94.12 74 ALA A CA 1
ATOM 615 C C . ALA A 1 74 ? 4.247 0.419 -10.409 1.00 94.12 74 ALA A C 1
ATOM 617 O O . ALA A 1 74 ? 5.171 0.167 -11.175 1.00 94.12 74 ALA A O 1
ATOM 618 N N . HIS A 1 75 ? 3.065 0.838 -10.852 1.00 93.31 75 HIS A N 1
ATOM 619 C CA . HIS A 1 75 ? 2.734 0.937 -12.278 1.00 93.31 75 HIS A CA 1
ATOM 620 C C . HIS A 1 75 ? 3.352 2.165 -12.961 1.00 93.31 75 HIS A C 1
ATOM 622 O O . HIS A 1 75 ? 3.607 2.166 -14.165 1.00 93.31 75 HIS A O 1
ATOM 628 N N . GLY A 1 76 ? 3.648 3.217 -12.195 1.00 93.62 76 GLY A N 1
ATOM 629 C CA . GLY A 1 76 ? 4.350 4.395 -12.691 1.00 93.62 76 GLY A CA 1
ATOM 630 C C . GLY A 1 76 ? 5.833 4.126 -12.933 1.00 93.62 76 GLY A C 1
ATOM 631 O O . GLY A 1 76 ? 6.355 4.474 -13.989 1.00 93.62 76 GLY A O 1
ATOM 632 N N . SER A 1 77 ? 6.505 3.480 -11.977 1.00 92.19 77 SER A N 1
ATOM 633 C CA . SER A 1 77 ? 7.956 3.261 -12.028 1.00 92.19 77 SER A CA 1
ATOM 634 C C . SER A 1 77 ? 8.351 1.894 -12.576 1.00 92.19 77 SER A C 1
ATOM 636 O O . SER A 1 77 ? 9.370 1.789 -13.248 1.00 92.19 77 SER A O 1
ATOM 638 N N . PHE A 1 78 ? 7.564 0.851 -12.320 1.00 89.44 78 PHE A N 1
ATOM 639 C CA . PHE A 1 78 ? 7.814 -0.540 -12.700 1.00 89.44 78 PHE A CA 1
ATOM 640 C C . PHE A 1 78 ? 9.156 -1.116 -12.193 1.00 89.44 78 PHE A C 1
ATOM 642 O O . PHE A 1 78 ? 9.851 -1.875 -12.879 1.00 89.44 78 PHE A O 1
ATOM 649 N N . ILE A 1 79 ? 9.535 -0.727 -10.970 1.00 91.38 79 ILE A N 1
ATOM 650 C CA . ILE A 1 79 ? 10.730 -1.211 -10.256 1.00 91.38 79 ILE A CA 1
ATOM 651 C C . ILE A 1 79 ? 10.347 -2.263 -9.205 1.00 91.38 79 ILE A C 1
ATOM 653 O O . ILE A 1 79 ? 9.250 -2.222 -8.643 1.00 91.38 79 ILE A O 1
ATOM 657 N N . GLU A 1 80 ? 11.257 -3.190 -8.892 1.00 89.50 80 GLU A N 1
ATOM 658 C CA . GLU A 1 80 ? 10.978 -4.311 -7.971 1.00 89.50 80 GLU A CA 1
ATOM 659 C C . GLU A 1 80 ? 10.537 -3.848 -6.575 1.00 89.50 80 GLU A C 1
ATOM 661 O O . GLU A 1 80 ? 9.629 -4.427 -5.978 1.00 89.50 80 GLU A O 1
ATOM 666 N N . PHE A 1 81 ? 11.156 -2.777 -6.076 1.00 92.56 81 PHE A N 1
ATOM 667 C CA . PHE A 1 81 ? 10.843 -2.163 -4.787 1.00 92.56 81 PHE A CA 1
ATOM 668 C C . PHE A 1 81 ? 9.378 -1.721 -4.701 1.00 92.56 81 PHE A C 1
ATOM 670 O O . PHE A 1 81 ? 8.688 -2.053 -3.738 1.00 92.56 81 PHE A O 1
ATOM 677 N N . ALA A 1 82 ? 8.904 -1.003 -5.721 1.00 94.00 82 ALA A N 1
ATOM 678 C CA . ALA A 1 82 ? 7.554 -0.456 -5.764 1.00 94.00 82 ALA A CA 1
ATOM 679 C C . ALA A 1 82 ? 6.513 -1.570 -5.930 1.00 94.00 82 ALA A C 1
ATOM 681 O O . ALA A 1 82 ? 5.518 -1.588 -5.212 1.00 94.00 82 ALA A O 1
ATOM 682 N N . LEU A 1 83 ? 6.792 -2.557 -6.790 1.00 91.44 83 LEU A N 1
ATOM 683 C CA . LEU A 1 83 ? 5.948 -3.747 -6.944 1.00 91.44 83 LEU A CA 1
ATOM 684 C C . LEU A 1 83 ? 5.817 -4.526 -5.627 1.00 91.44 83 LEU A C 1
ATOM 686 O O . LEU A 1 83 ? 4.727 -4.962 -5.272 1.00 91.44 83 LEU A O 1
ATOM 690 N N . ALA A 1 84 ? 6.904 -4.682 -4.866 1.00 92.44 84 ALA A N 1
ATOM 691 C CA . ALA A 1 84 ? 6.849 -5.342 -3.563 1.00 92.44 84 ALA A CA 1
ATOM 692 C C . ALA A 1 84 ? 5.994 -4.569 -2.544 1.00 92.44 84 ALA A C 1
ATOM 694 O O . ALA A 1 84 ? 5.267 -5.190 -1.768 1.00 92.44 84 ALA A O 1
ATOM 695 N N . MET A 1 85 ? 6.066 -3.231 -2.544 1.00 95.56 85 MET A N 1
ATOM 696 C CA . MET A 1 85 ? 5.201 -2.397 -1.701 1.00 95.56 85 MET A CA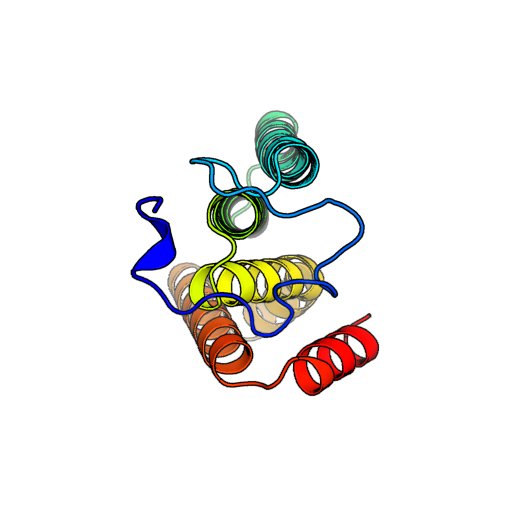 1
ATOM 697 C C . MET A 1 85 ? 3.728 -2.560 -2.074 1.00 95.56 85 MET A C 1
ATOM 699 O O . MET A 1 85 ? 2.888 -2.655 -1.181 1.00 95.56 85 MET A O 1
ATOM 703 N N . ASP A 1 86 ? 3.429 -2.617 -3.372 1.00 95.19 86 ASP A N 1
ATOM 704 C CA . ASP A 1 86 ? 2.071 -2.793 -3.878 1.00 95.19 86 ASP A CA 1
ATOM 705 C C . ASP A 1 86 ? 1.465 -4.130 -3.437 1.00 95.19 86 ASP A C 1
ATOM 707 O O . ASP A 1 86 ? 0.433 -4.160 -2.765 1.00 95.19 86 ASP A O 1
ATOM 711 N N . PHE A 1 87 ? 2.180 -5.238 -3.662 1.00 92.38 87 PHE A N 1
ATOM 712 C CA . PHE A 1 87 ? 1.754 -6.557 -3.181 1.00 92.38 87 PHE A CA 1
ATOM 713 C C . PHE A 1 87 ? 1.562 -6.599 -1.661 1.00 92.38 87 PHE A C 1
ATOM 715 O O . PHE A 1 87 ? 0.566 -7.144 -1.184 1.00 92.38 87 PHE A O 1
ATOM 722 N N . ALA A 1 88 ? 2.470 -5.999 -0.885 1.00 94.38 88 ALA A N 1
ATOM 723 C CA . ALA A 1 88 ? 2.309 -5.916 0.564 1.00 94.38 88 ALA A CA 1
ATOM 724 C C . ALA A 1 88 ? 1.033 -5.146 0.952 1.00 94.38 88 ALA A C 1
ATOM 726 O O . ALA A 1 88 ? 0.298 -5.583 1.837 1.00 94.38 88 ALA A O 1
ATOM 727 N N . GLY A 1 89 ? 0.737 -4.038 0.264 1.00 95.75 89 GLY A N 1
ATOM 728 C CA . GLY A 1 89 ? -0.494 -3.266 0.445 1.00 95.75 89 GLY A CA 1
ATOM 729 C C . GLY A 1 89 ? -1.761 -4.081 0.173 1.00 95.75 89 GLY A C 1
ATOM 730 O O . GLY A 1 89 ? -2.699 -4.025 0.970 1.00 95.75 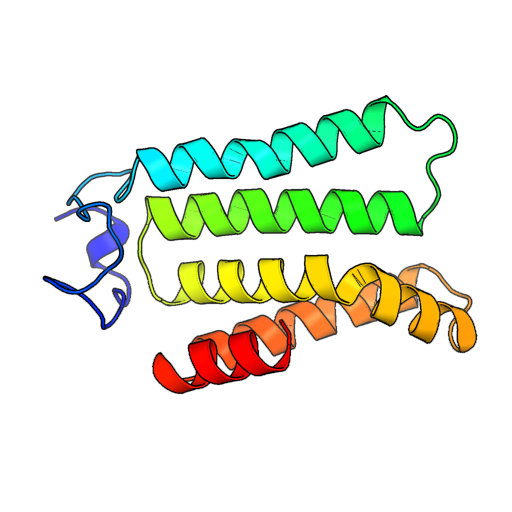89 GLY A O 1
ATOM 731 N N . ILE A 1 90 ? -1.772 -4.885 -0.896 1.00 94.56 90 ILE A N 1
ATOM 732 C CA . ILE A 1 90 ? -2.901 -5.764 -1.240 1.00 94.56 90 ILE A CA 1
ATOM 733 C C . ILE A 1 90 ? -3.163 -6.750 -0.096 1.00 94.56 90 ILE A C 1
ATOM 735 O O . ILE A 1 90 ? -4.282 -6.825 0.418 1.00 94.56 90 ILE A O 1
ATOM 739 N N . ILE A 1 91 ? -2.124 -7.461 0.356 1.00 93.69 91 ILE A N 1
ATOM 740 C CA . ILE A 1 91 ? -2.248 -8.437 1.448 1.00 93.69 91 ILE A CA 1
ATOM 741 C C . ILE A 1 91 ? -2.706 -7.761 2.745 1.00 93.69 91 ILE A C 1
ATOM 743 O O . ILE A 1 91 ? -3.569 -8.307 3.437 1.00 93.69 91 ILE A O 1
ATOM 747 N N . LEU A 1 92 ? -2.198 -6.566 3.067 1.00 94.81 92 LEU A N 1
ATOM 748 C CA . LEU A 1 92 ? -2.642 -5.808 4.238 1.00 94.81 92 LEU A CA 1
ATOM 749 C C . LEU A 1 92 ? -4.135 -5.485 4.176 1.00 94.81 92 LEU A C 1
ATOM 751 O O . LEU A 1 92 ? -4.836 -5.727 5.154 1.00 94.81 92 LEU A O 1
ATOM 755 N N . VAL A 1 93 ? -4.632 -4.952 3.055 1.00 95.25 93 VAL A N 1
ATOM 756 C CA . VAL A 1 93 ? -6.050 -4.577 2.915 1.00 95.25 93 VAL A CA 1
ATOM 757 C C . VAL A 1 93 ? -6.964 -5.796 3.055 1.00 95.25 93 VAL A C 1
ATOM 759 O O . VAL A 1 93 ? -7.979 -5.717 3.748 1.00 95.25 93 VAL A O 1
ATOM 762 N N . LEU A 1 94 ? -6.592 -6.927 2.454 1.00 93.38 94 LEU A N 1
ATOM 763 C CA . LEU A 1 94 ? -7.394 -8.156 2.476 1.00 93.38 94 LEU A CA 1
ATOM 764 C C . LEU A 1 94 ? -7.416 -8.826 3.847 1.00 93.38 94 LEU A C 1
ATOM 766 O O . LEU A 1 94 ? -8.461 -9.271 4.317 1.00 93.38 94 LEU A O 1
ATOM 770 N N . SER A 1 95 ? -6.267 -8.868 4.516 1.00 94.19 95 SER A N 1
ATOM 771 C CA . SER A 1 95 ? -6.141 -9.466 5.847 1.00 94.19 95 SER A CA 1
ATOM 772 C C . SER A 1 95 ? -6.565 -8.522 6.980 1.00 94.19 95 SER A C 1
ATOM 774 O O . SER A 1 95 ? -6.685 -8.956 8.130 1.00 94.19 95 SER A O 1
ATOM 776 N N . PHE A 1 96 ? -6.838 -7.246 6.681 1.00 95.62 96 PHE A N 1
ATOM 777 C CA . PHE A 1 96 ? -7.005 -6.176 7.666 1.00 95.62 96 PHE A CA 1
ATOM 778 C C . PHE A 1 96 ? -8.001 -6.515 8.779 1.00 95.62 96 PHE A C 1
ATOM 780 O O . PHE A 1 96 ? -7.671 -6.421 9.961 1.00 95.62 96 PHE A O 1
ATOM 787 N N . PHE A 1 97 ? -9.226 -6.919 8.426 1.00 94.44 97 PHE A N 1
ATOM 788 C CA . PHE A 1 97 ? -10.274 -7.173 9.420 1.00 94.44 97 PHE A CA 1
ATOM 789 C C . PHE A 1 97 ? -9.963 -8.375 10.305 1.00 94.44 97 PHE A C 1
ATOM 791 O O . PHE A 1 97 ? -10.268 -8.348 11.500 1.00 94.44 97 PHE A O 1
ATOM 798 N N . PHE A 1 98 ? -9.330 -9.405 9.742 1.00 95.06 98 PHE A N 1
ATOM 799 C CA . PHE A 1 98 ? -8.874 -10.555 10.508 1.00 95.06 98 PHE A CA 1
ATOM 800 C C . PHE A 1 98 ? -7.806 -10.133 11.523 1.00 95.06 98 PHE A C 1
ATOM 802 O O . PHE A 1 98 ? -7.960 -10.390 12.719 1.00 95.06 98 PHE A O 1
ATOM 809 N N . ILE A 1 99 ? -6.782 -9.404 11.068 1.00 95.25 99 ILE A N 1
ATOM 810 C CA . ILE A 1 99 ? -5.684 -8.927 11.916 1.00 95.25 99 ILE A CA 1
ATOM 811 C C . ILE A 1 99 ? -6.207 -7.986 13.000 1.00 95.25 99 ILE A C 1
ATOM 813 O O . ILE A 1 99 ? -5.919 -8.197 14.172 1.00 95.25 99 ILE A O 1
ATOM 817 N N . ILE A 1 100 ? -7.017 -6.984 12.657 1.00 95.06 100 ILE A N 1
ATOM 818 C CA . ILE A 1 100 ? -7.561 -6.033 13.635 1.00 95.06 100 ILE A CA 1
ATOM 819 C C . ILE A 1 100 ? -8.438 -6.725 14.675 1.00 95.06 100 ILE A C 1
ATOM 821 O O . ILE A 1 100 ? -8.332 -6.414 15.861 1.00 95.06 100 ILE A O 1
ATOM 825 N N . LYS A 1 101 ? -9.287 -7.675 14.270 1.00 95.00 101 LYS A N 1
ATOM 826 C CA . LYS A 1 101 ? -10.112 -8.437 15.216 1.00 95.00 101 LYS A CA 1
ATOM 827 C C . LYS A 1 101 ? -9.244 -9.271 16.156 1.00 95.00 101 LYS A C 1
ATOM 829 O O . LYS A 1 101 ? -9.515 -9.313 17.355 1.00 95.00 101 LYS A O 1
ATOM 834 N N . TRP A 1 102 ? -8.203 -9.909 15.625 1.00 95.88 102 TRP A N 1
ATOM 835 C CA . TRP A 1 102 ? -7.257 -10.688 16.416 1.00 95.88 102 TRP A CA 1
ATOM 836 C C . TRP A 1 102 ? -6.448 -9.804 17.376 1.00 95.88 102 TRP A C 1
ATOM 838 O O . TRP A 1 102 ? -6.386 -10.103 18.565 1.00 95.88 102 TRP A O 1
ATOM 848 N N . LEU A 1 103 ? -5.908 -8.677 16.909 1.00 95.62 103 LEU A N 1
ATOM 849 C CA . LEU A 1 103 ? -5.145 -7.734 17.730 1.00 95.62 103 LEU A CA 1
ATOM 850 C C . LEU A 1 103 ? -6.002 -7.124 18.840 1.00 95.62 103 LEU A C 1
ATOM 852 O O . LEU A 1 103 ? -5.578 -7.130 19.990 1.00 95.62 103 LEU A O 1
ATOM 856 N N . ASN A 1 104 ? -7.224 -6.678 18.536 1.00 94.19 104 ASN A N 1
ATOM 857 C CA . ASN A 1 104 ? -8.134 -6.095 19.530 1.00 94.19 104 ASN A CA 1
ATOM 858 C C . ASN A 1 104 ? -8.515 -7.070 20.656 1.00 94.19 104 ASN A C 1
ATOM 860 O O . ASN A 1 104 ? -8.914 -6.630 21.731 1.00 94.19 104 ASN A O 1
ATOM 864 N N . ARG A 1 105 ? -8.394 -8.389 20.438 1.00 95.25 105 ARG A N 1
ATOM 865 C CA . ARG A 1 105 ? -8.619 -9.396 21.486 1.00 95.25 105 ARG A CA 1
ATOM 866 C C . ARG A 1 105 ? -7.537 -9.363 22.566 1.00 95.25 105 ARG A C 1
ATOM 868 O O . ARG A 1 105 ? -7.831 -9.648 23.722 1.00 95.25 105 ARG A O 1
ATOM 875 N N . TRP A 1 106 ? -6.301 -9.050 22.187 1.00 95.94 106 TRP A N 1
ATOM 876 C CA . TRP A 1 106 ? -5.127 -9.140 23.061 1.00 95.94 106 TRP A CA 1
ATOM 877 C C . TRP A 1 106 ? -4.554 -7.774 23.438 1.00 95.94 106 TRP A C 1
ATOM 879 O O . TRP A 1 106 ? -3.826 -7.647 24.420 1.00 95.94 106 TRP A O 1
ATOM 889 N N . ILE A 1 107 ? -4.867 -6.747 22.653 1.00 95.06 107 ILE A N 1
ATOM 890 C CA . ILE A 1 107 ? -4.278 -5.419 22.737 1.00 95.06 107 ILE A CA 1
ATOM 891 C C . ILE A 1 107 ? -5.406 -4.403 22.757 1.00 95.06 107 ILE A C 1
ATOM 893 O O . ILE A 1 107 ? -6.154 -4.254 21.799 1.00 95.06 107 ILE A O 1
ATOM 897 N N . THR A 1 108 ? -5.493 -3.659 23.851 1.00 90.31 108 THR A N 1
ATOM 898 C CA . THR A 1 108 ? -6.507 -2.616 24.041 1.00 90.31 108 THR A CA 1
ATOM 899 C C . THR A 1 108 ? -5.998 -1.228 23.662 1.00 90.31 108 THR A C 1
ATOM 901 O O . THR A 1 108 ? -6.778 -0.289 23.524 1.00 90.31 108 THR A O 1
ATOM 904 N N . THR A 1 109 ? -4.681 -1.068 23.503 1.00 95.75 109 THR A N 1
ATOM 905 C CA . THR A 1 109 ? -4.061 0.239 23.279 1.00 95.75 109 THR A CA 1
ATOM 906 C C . THR A 1 109 ? -3.893 0.541 21.782 1.00 95.75 109 THR A C 1
ATOM 908 O O . THR A 1 109 ? -3.184 -0.201 21.098 1.00 95.75 109 THR A O 1
ATOM 911 N N . PRO A 1 110 ? -4.446 1.656 21.264 1.00 94.12 110 PRO A N 1
ATOM 912 C CA . PRO A 1 110 ? -4.459 1.953 19.828 1.00 94.12 110 PRO A CA 1
ATOM 913 C C . PRO A 1 110 ? -3.058 2.082 19.211 1.00 94.12 110 PRO A C 1
ATOM 915 O O . PRO A 1 110 ? -2.794 1.515 18.152 1.00 94.12 110 PRO A O 1
ATOM 918 N N . TRP A 1 111 ? -2.118 2.754 19.886 1.00 94.75 111 TRP A N 1
ATOM 919 C CA . TRP A 1 111 ? -0.769 2.947 19.339 1.00 94.75 111 TRP A CA 1
ATOM 920 C C . TRP A 1 111 ? -0.017 1.622 19.132 1.00 94.75 111 TRP A C 1
ATOM 922 O O . TRP A 1 111 ? 0.694 1.482 18.140 1.00 94.75 111 TRP A O 1
ATOM 932 N N . LYS A 1 112 ? -0.220 0.628 20.013 1.00 96.12 112 LYS A N 1
ATOM 933 C CA . LYS A 1 112 ? 0.384 -0.708 19.879 1.00 96.12 112 LYS A CA 1
ATOM 934 C C . LYS A 1 112 ? -0.157 -1.438 18.654 1.00 96.12 112 LYS A C 1
ATOM 936 O O . LYS A 1 112 ? 0.610 -2.070 17.938 1.00 96.12 112 LYS A O 1
ATOM 941 N N . ILE A 1 113 ? -1.460 -1.312 18.393 1.00 95.88 113 ILE A N 1
ATOM 942 C CA . ILE A 1 113 ? -2.102 -1.875 17.198 1.00 95.88 113 ILE A CA 1
ATOM 943 C C . ILE A 1 113 ? -1.504 -1.248 15.936 1.00 95.88 113 ILE A C 1
ATOM 945 O O . ILE A 1 113 ? -1.118 -1.975 15.025 1.00 95.88 113 ILE A O 1
ATOM 949 N N . THR A 1 114 ? -1.365 0.082 15.897 1.00 96.00 114 THR A N 1
ATOM 950 C CA . THR A 1 114 ? -0.727 0.762 14.756 1.00 96.00 114 THR A CA 1
ATOM 951 C C . THR A 1 114 ? 0.710 0.314 14.563 1.00 96.00 114 THR A C 1
ATOM 953 O O . THR A 1 114 ? 1.090 -0.016 13.445 1.00 96.00 114 THR A O 1
ATOM 956 N N . PHE A 1 115 ? 1.499 0.266 15.637 1.00 96.81 115 PHE A N 1
ATOM 957 C CA . PHE A 1 115 ? 2.886 -0.179 15.559 1.00 96.81 115 PHE A CA 1
ATOM 958 C C . PHE A 1 115 ? 2.985 -1.592 14.973 1.00 96.81 115 PHE A C 1
ATOM 960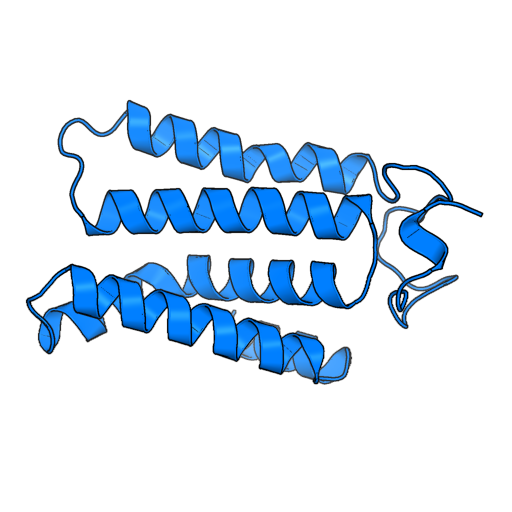 O O . PHE A 1 115 ? 3.731 -1.802 14.023 1.00 96.81 115 PHE A O 1
ATOM 967 N N . LEU A 1 116 ? 2.168 -2.535 15.453 1.00 96.69 116 LEU A N 1
ATOM 968 C CA . LEU A 1 116 ? 2.163 -3.907 14.943 1.00 96.69 116 LEU A CA 1
ATOM 969 C C . LEU A 1 116 ? 1.703 -4.010 13.488 1.00 96.69 116 LEU A C 1
ATOM 971 O O . LEU A 1 116 ? 2.272 -4.801 12.742 1.00 96.69 116 LEU A O 1
ATOM 975 N N . LEU A 1 117 ? 0.726 -3.207 13.060 1.00 95.94 117 LEU A N 1
ATOM 976 C CA . LEU A 1 117 ? 0.330 -3.145 11.650 1.00 95.94 117 LEU A CA 1
ATOM 977 C C . LEU A 1 117 ? 1.452 -2.598 10.761 1.00 95.94 117 LEU A C 1
ATOM 979 O O . L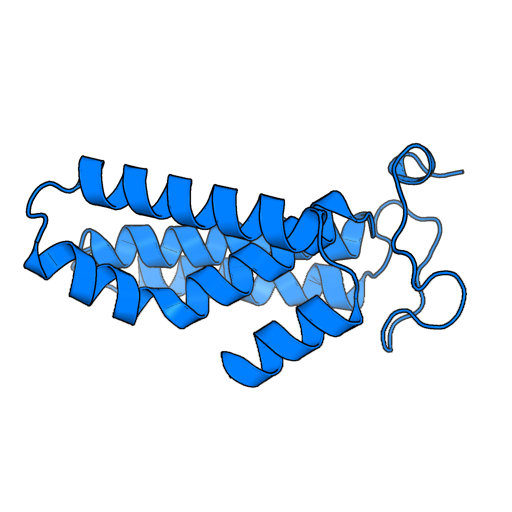EU A 1 117 ? 1.679 -3.129 9.678 1.00 95.94 117 LEU A O 1
ATOM 983 N N . LEU A 1 118 ? 2.183 -1.577 11.216 1.00 95.62 118 LEU A N 1
ATOM 984 C CA . LEU A 1 118 ? 3.339 -1.040 10.492 1.00 95.62 118 LEU A CA 1
ATOM 985 C C . LEU A 1 118 ? 4.492 -2.048 10.429 1.00 95.62 118 LEU A C 1
ATOM 987 O O . LEU A 1 118 ? 5.134 -2.182 9.386 1.00 95.62 118 LEU A O 1
ATOM 991 N N . THR A 1 119 ? 4.736 -2.788 11.514 1.00 96.75 119 THR A N 1
ATOM 992 C CA . THR A 1 119 ? 5.707 -3.888 11.526 1.00 96.75 119 THR A CA 1
ATOM 993 C C . THR A 1 119 ? 5.282 -4.990 10.562 1.00 96.75 119 THR A C 1
ATOM 995 O O . THR A 1 119 ? 6.091 -5.417 9.745 1.00 96.75 119 THR A O 1
ATOM 998 N N . TYR A 1 120 ? 4.015 -5.408 10.598 1.00 95.50 120 TYR A N 1
ATOM 999 C CA . TYR A 1 120 ? 3.463 -6.403 9.681 1.00 95.50 120 TYR A CA 1
ATOM 1000 C C . TYR A 1 120 ? 3.618 -5.971 8.217 1.00 95.50 120 TYR A C 1
ATOM 1002 O O . TYR A 1 120 ? 4.151 -6.732 7.413 1.00 95.50 120 TYR A O 1
ATOM 1010 N N . GLN A 1 121 ? 3.260 -4.725 7.891 1.00 95.44 121 GLN A N 1
ATOM 1011 C CA . GLN A 1 121 ? 3.432 -4.167 6.549 1.00 95.44 121 GLN A CA 1
ATOM 1012 C C . GLN A 1 121 ? 4.902 -4.156 6.113 1.00 95.44 121 GLN A C 1
ATOM 1014 O O . GLN A 1 121 ? 5.217 -4.545 4.990 1.00 95.44 121 GLN A O 1
ATOM 1019 N N . SER A 1 122 ? 5.811 -3.746 7.000 1.00 95.44 122 SER A N 1
ATOM 1020 C CA . SER A 1 122 ? 7.253 -3.738 6.721 1.00 95.44 122 SER A CA 1
ATOM 1021 C C . SER A 1 122 ? 7.794 -5.148 6.466 1.00 95.44 122 SER A C 1
ATOM 1023 O O . SER A 1 122 ? 8.574 -5.351 5.540 1.00 95.44 122 SER A O 1
ATOM 1025 N N . VAL A 1 123 ? 7.349 -6.138 7.246 1.00 96.00 123 VAL A N 1
ATOM 1026 C CA . VAL A 1 123 ? 7.741 -7.544 7.072 1.00 96.00 123 VAL A CA 1
ATOM 1027 C C . VAL A 1 123 ? 7.213 -8.101 5.755 1.00 96.00 123 VAL A C 1
ATOM 1029 O O . VAL A 1 123 ? 7.983 -8.711 5.014 1.00 96.00 123 VAL A O 1
ATOM 1032 N N . LEU A 1 124 ? 5.937 -7.867 5.427 1.00 93.38 124 LEU A N 1
ATOM 1033 C CA . LEU A 1 124 ? 5.367 -8.268 4.139 1.00 93.38 124 LEU A CA 1
ATOM 1034 C C . LEU A 1 124 ? 6.169 -7.679 2.987 1.00 93.38 124 LEU A C 1
ATOM 1036 O O . LEU A 1 124 ? 6.554 -8.393 2.066 1.00 93.38 124 LEU A O 1
ATOM 1040 N N . TRP A 1 125 ? 6.457 -6.386 3.064 1.00 94.06 125 TRP A N 1
ATOM 1041 C CA . TRP A 1 125 ? 7.199 -5.687 2.036 1.00 94.06 125 TRP A CA 1
ATOM 1042 C C . TRP A 1 125 ? 8.607 -6.262 1.831 1.00 94.06 125 TRP A C 1
ATOM 1044 O O . TRP A 1 125 ? 8.959 -6.603 0.703 1.00 94.06 125 TRP A O 1
ATOM 1054 N N . LEU A 1 126 ? 9.384 -6.451 2.901 1.00 93.94 126 LEU A N 1
ATOM 1055 C CA . LEU A 1 126 ? 10.717 -7.064 2.822 1.00 93.94 126 LEU A CA 1
ATOM 1056 C C . LEU A 1 126 ? 10.663 -8.497 2.279 1.00 93.94 126 LEU A C 1
ATOM 1058 O O . LEU A 1 126 ? 11.518 -8.904 1.486 1.00 93.94 126 LEU A O 1
ATOM 1062 N N . THR A 1 127 ? 9.631 -9.246 2.668 1.00 91.31 127 THR A N 1
ATOM 1063 C CA . THR A 1 127 ? 9.395 -10.610 2.190 1.00 91.31 127 THR A CA 1
ATOM 1064 C C . THR A 1 127 ? 9.130 -10.597 0.685 1.00 91.31 127 THR A C 1
ATOM 1066 O O . THR A 1 127 ? 9.849 -11.240 -0.074 1.00 91.31 127 THR A O 1
ATOM 1069 N N . PHE A 1 128 ? 8.172 -9.795 0.214 1.00 89.44 128 PHE A N 1
ATOM 1070 C CA . PHE A 1 128 ? 7.874 -9.666 -1.212 1.00 89.44 128 PHE A CA 1
ATOM 1071 C C . PHE A 1 128 ? 9.014 -9.047 -2.014 1.00 89.44 128 PHE A C 1
ATOM 1073 O O . PHE A 1 128 ? 9.130 -9.345 -3.197 1.00 89.44 128 PHE A O 1
ATOM 1080 N N . TYR A 1 129 ? 9.866 -8.216 -1.421 1.00 90.19 129 TYR A N 1
ATOM 1081 C CA . TYR A 1 129 ? 11.060 -7.716 -2.094 1.00 90.19 129 TYR A CA 1
ATOM 1082 C C . TYR A 1 129 ? 12.077 -8.840 -2.339 1.00 90.19 129 TYR A C 1
ATOM 1084 O O . TYR A 1 129 ? 12.644 -8.932 -3.424 1.00 90.19 129 TYR A O 1
ATOM 1092 N N . SER A 1 130 ? 12.241 -9.736 -1.363 1.00 88.69 130 SER A N 1
ATOM 1093 C CA .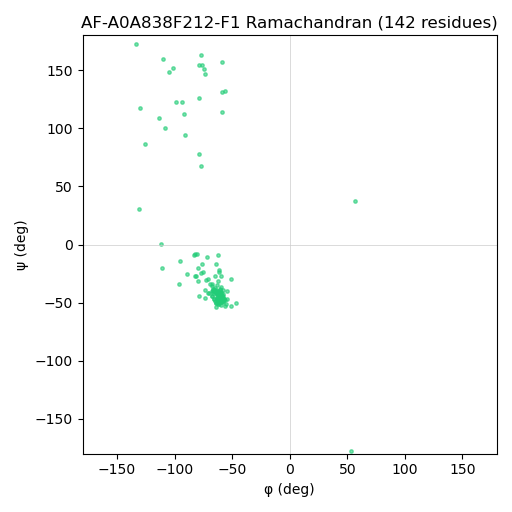 SER A 1 130 ? 13.225 -10.825 -1.407 1.00 88.69 130 SER A CA 1
ATOM 1094 C C . SER A 1 130 ? 12.764 -12.049 -2.211 1.00 88.69 130 SER A C 1
ATOM 1096 O O . SER A 1 130 ? 13.593 -12.795 -2.725 1.00 88.69 130 SER A O 1
ATOM 1098 N N . LEU A 1 131 ? 11.452 -12.281 -2.315 1.00 84.31 131 LEU A N 1
ATOM 1099 C CA . LEU A 1 131 ? 10.896 -13.463 -2.977 1.00 84.31 131 LEU A CA 1
ATOM 1100 C C . LEU A 1 131 ? 10.985 -13.413 -4.508 1.00 84.31 131 LEU A C 1
ATOM 1102 O O . LEU A 1 131 ? 10.864 -12.364 -5.145 1.00 84.31 131 LEU A O 1
ATOM 1106 N N . GLU A 1 132 ? 11.085 -14.592 -5.118 1.00 78.06 132 GLU A N 1
ATOM 1107 C CA . GLU A 1 132 ? 10.948 -14.766 -6.564 1.00 78.06 132 GLU A CA 1
ATOM 1108 C C . GLU A 1 132 ? 9.484 -14.692 -7.019 1.00 78.06 132 GLU A C 1
ATOM 1110 O O . GLU A 1 132 ? 8.568 -15.009 -6.260 1.00 78.06 132 GLU A O 1
ATOM 1115 N N . LYS A 1 133 ? 9.249 -14.315 -8.287 1.00 70.75 133 LYS A N 1
ATOM 1116 C CA . LYS A 1 133 ? 7.910 -14.078 -8.869 1.00 70.75 133 LYS A CA 1
ATOM 1117 C C . LYS A 1 133 ? 6.906 -15.194 -8.547 1.00 70.75 133 LYS A C 1
ATOM 1119 O O . LYS A 1 133 ? 5.813 -14.906 -8.072 1.00 70.75 133 LYS A O 1
ATOM 1124 N N . TRP A 1 134 ? 7.282 -16.452 -8.774 1.00 71.06 134 TRP A N 1
ATOM 1125 C CA . TRP A 1 134 ? 6.389 -17.601 -8.595 1.00 71.06 134 TRP A CA 1
ATOM 1126 C C . TRP A 1 134 ? 6.013 -17.853 -7.138 1.00 71.06 134 TRP A C 1
ATOM 1128 O O . TRP A 1 134 ? 4.872 -18.210 -6.859 1.00 71.06 134 TRP A O 1
ATOM 1138 N N . PHE A 1 135 ? 6.925 -17.584 -6.204 1.00 75.75 135 PHE A N 1
ATOM 1139 C CA . PHE A 1 135 ? 6.612 -17.641 -4.779 1.00 75.75 135 PHE A CA 1
ATOM 1140 C C . PHE A 1 135 ? 5.622 -16.551 -4.372 1.00 75.75 135 PHE A C 1
ATOM 1142 O O . PHE A 1 135 ? 4.717 -16.827 -3.590 1.00 75.75 135 PHE A O 1
ATOM 1149 N N . LYS A 1 136 ? 5.736 -15.338 -4.934 1.00 70.38 136 LYS A N 1
ATOM 1150 C CA . LYS A 1 136 ? 4.752 -14.270 -4.682 1.00 70.38 136 LYS A CA 1
ATOM 1151 C C . LYS A 1 136 ? 3.362 -14.694 -5.151 1.00 70.38 136 LYS A C 1
ATOM 1153 O O . LYS A 1 136 ? 2.413 -14.593 -4.384 1.00 70.38 136 LYS A O 1
ATOM 1158 N N . VAL A 1 137 ? 3.270 -15.236 -6.369 1.00 69.94 137 VAL A N 1
ATOM 1159 C CA . VAL A 1 137 ? 2.012 -15.759 -6.930 1.00 69.94 137 VAL A CA 1
ATOM 1160 C C . VAL A 1 137 ? 1.455 -16.891 -6.066 1.00 69.94 137 VAL A C 1
ATOM 1162 O O . VAL A 1 137 ? 0.274 -16.869 -5.744 1.00 69.94 137 VAL A O 1
ATOM 1165 N N . GLY A 1 138 ? 2.293 -17.838 -5.634 1.00 74.69 138 GLY A N 1
ATOM 1166 C CA . GLY A 1 138 ? 1.876 -18.932 -4.754 1.00 74.69 138 GLY A CA 1
ATOM 1167 C C . GLY A 1 138 ? 1.321 -18.442 -3.416 1.00 74.69 138 GLY A C 1
ATOM 1168 O O . GLY A 1 138 ? 0.264 -18.898 -2.995 1.00 74.69 138 GLY A O 1
ATOM 1169 N N . ILE A 1 139 ? 1.977 -17.467 -2.776 1.00 72.56 139 ILE A N 1
ATOM 1170 C CA . ILE A 1 139 ? 1.470 -16.847 -1.541 1.00 72.56 139 ILE A CA 1
ATOM 1171 C C . ILE A 1 139 ? 0.134 -16.156 -1.796 1.00 72.56 139 ILE A C 1
ATOM 1173 O O . ILE A 1 139 ? -0.783 -16.328 -0.999 1.00 72.56 139 ILE A O 1
ATOM 1177 N N . CYS A 1 140 ? -0.002 -15.416 -2.899 1.00 67.50 140 CYS A N 1
ATOM 1178 C CA . CYS A 1 140 ? -1.282 -14.826 -3.268 1.00 67.50 140 CYS A CA 1
ATOM 1179 C C . CYS A 1 140 ? -2.359 -15.915 -3.389 1.00 67.50 140 CYS A C 1
ATOM 1181 O O . CYS A 1 140 ? -3.354 -15.828 -2.688 1.00 67.50 140 CYS A O 1
ATOM 1183 N N . VAL A 1 141 ? -2.141 -16.979 -4.164 1.00 73.62 141 VAL A N 1
ATOM 1184 C CA . VAL A 1 141 ? -3.117 -18.079 -4.330 1.00 73.62 141 VAL A CA 1
ATOM 1185 C C . VAL A 1 141 ? -3.464 -18.792 -3.016 1.00 73.62 141 VAL A C 1
ATOM 1187 O O . VAL A 1 141 ? -4.542 -19.347 -2.898 1.00 73.62 141 VAL A O 1
ATOM 1190 N N . VAL A 1 142 ? -2.575 -18.813 -2.021 1.00 74.19 142 VAL A N 1
ATOM 1191 C CA . VAL A 1 142 ? -2.892 -19.388 -0.699 1.00 74.19 142 VAL A CA 1
ATOM 1192 C C . VAL A 1 142 ? -3.710 -18.422 0.163 1.00 74.19 142 VAL A C 1
ATOM 1194 O O . VAL A 1 142 ? -4.486 -18.855 1.012 1.00 74.19 142 VAL A O 1
ATOM 1197 N N . VAL A 1 143 ? -3.509 -17.115 -0.012 1.00 68.69 143 VAL A N 1
ATOM 1198 C CA . VAL A 1 143 ? -4.225 -16.072 0.737 1.00 68.69 143 VAL A CA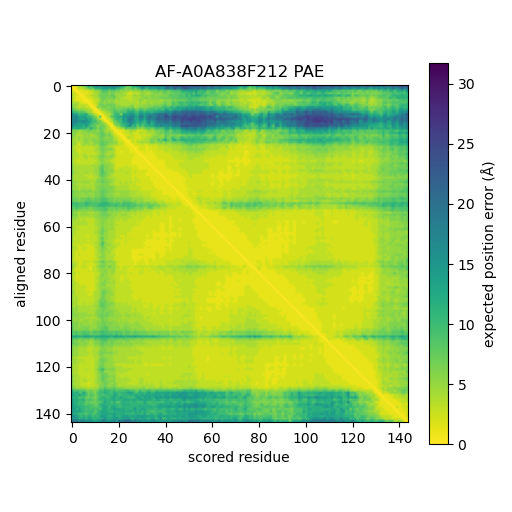 1
ATOM 1199 C C . VAL A 1 143 ? -5.605 -15.768 0.129 1.00 68.69 143 VAL A C 1
ATOM 1201 O O . VAL A 1 143 ? -6.490 -15.337 0.870 1.00 68.69 143 VAL A O 1
ATOM 1204 N N . PHE A 1 144 ? -5.785 -15.985 -1.178 1.00 56.22 144 PHE A N 1
ATOM 1205 C CA . PHE A 1 144 ? -7.022 -15.771 -1.944 1.00 56.22 144 PHE A CA 1
ATOM 1206 C C . PHE A 1 144 ? -7.788 -17.071 -2.192 1.00 56.22 144 PHE A C 1
ATOM 1208 O O . PHE A 1 144 ? -9.031 -17.041 -2.051 1.00 56.22 144 PHE A O 1
#

Secondary structure (DSSP, 8-state):
--GGGGS-B-TTTTT-S-SSPP-SSSSSSHHHHHHTHHHHHHHHHHHHH-SS--HHHHHHHHHHHHHHHHHHHHHHH-BHHHHHHHHHHHHHHHHHHHHHHHHHHH---HHHHHHHHHHHHHHHHHHHHHS-HHHHHHHHHHH-

Radius of gyration: 16.51 Å; Cα contacts (8 Å, |Δi|>4): 145; chains: 1; bounding box: 39×30×47 Å

pLDDT: mean 89.1, std 10.46, range [54.69, 97.94]

Mean predicted aligned error: 5.19 Å

Sequence (144 aa):
MTFWSQFSRARCLPDNCDCEFVRDALIAQPSAFWSSFAYLFFAFLLYWMVEKKTYSLKLWTLSFVLLGLSSMFAHGSFIEFALAMDFAGIILVLSFFFIIKWLNRWITTPWKITFLLLTYQSVLWLTFYSLEKWFKVGICVVVF

Solvent-accessible surface area (backbone atoms only — not comparable to full-atom values): 7769 Å² total; per-residue (Å²): 135,47,88,57,70,82,50,66,58,43,89,42,64,91,88,65,50,79,95,60,75,77,46,96,46,87,53,18,26,58,68,61,22,60,56,25,48,53,37,40,51,51,25,51,49,56,63,66,74,42,86,80,76,44,71,69,52,54,53,50,35,48,38,31,39,51,24,17,54,25,35,24,44,14,30,21,53,46,27,42,68,34,43,12,42,20,54,25,25,52,53,47,57,73,45,37,67,62,50,51,57,57,45,56,74,81,44,89,52,66,70,60,54,51,51,51,52,53,49,50,46,51,51,40,21,55,48,48,54,73,49,55,73,67,57,52,52,50,52,48,65,72,76,104

Foldseek 3Di:
DAPLVVAAADPCPDPGDDPAHADSDQQRGVVQLVVLVVLLVVLVCQVVVDPDCDLLNVVLSVLSVQLSVLSNVCRRRRHLLSVLLNLLSVLCNLCSVVLVVVCVVPPVDSVVSVVVSVVSSVVSSVVSSPDDPVVSVVVVVVSD

Nearest PDB structures (foldseek):
  8trd-assembly1_A  TM=5.052E-01  e=3.733E+00  Rattus norvegicus
  7e9g-assembly1_S  TM=4.824E-01  e=4.359E+00  Homo sapiens
  8qup-assembly1_A  TM=4.686E-01  e=8.532E+00  synthetic construct